Protein AF-A0A4Y8W7F4-F1 (afdb_monomer_lite)

Structure (mmCIF, N/CA/C/O backbone):
data_AF-A0A4Y8W7F4-F1
#
_entry.id   AF-A0A4Y8W7F4-F1
#
loop_
_atom_site.group_PDB
_atom_site.id
_atom_site.type_symbol
_atom_site.label_atom_id
_atom_site.label_alt_id
_atom_site.label_comp_id
_atom_site.label_asym_id
_atom_site.label_entity_id
_atom_site.label_seq_id
_atom_site.pdbx_PDB_ins_code
_atom_site.Cartn_x
_atom_site.Cartn_y
_atom_site.Cartn_z
_atom_site.occupancy
_atom_site.B_iso_or_equiv
_atom_site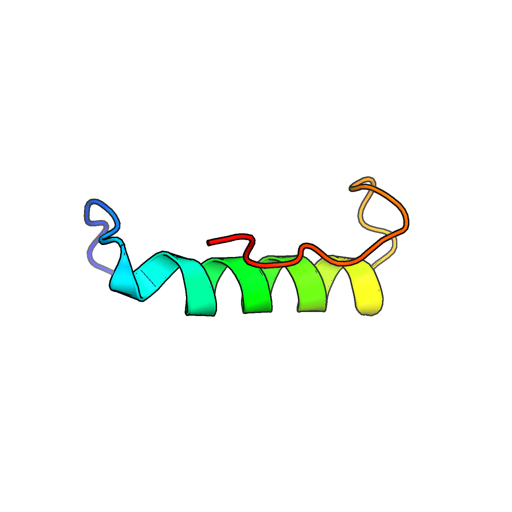.auth_seq_id
_atom_site.auth_comp_id
_atom_site.auth_asym_id
_atom_site.auth_atom_id
_atom_site.pdbx_PDB_model_num
ATOM 1 N N . MET A 1 1 ? -9.185 -15.895 -2.012 1.00 69.50 1 MET A N 1
ATOM 2 C CA . MET A 1 1 ? -8.638 -14.612 -1.529 1.00 69.50 1 MET A CA 1
ATOM 3 C C . MET A 1 1 ? -9.827 -13.699 -1.323 1.00 69.50 1 MET A C 1
ATOM 5 O O . MET A 1 1 ? -10.505 -13.403 -2.296 1.00 69.50 1 MET A O 1
ATOM 9 N N . GLU A 1 2 ? -10.141 -13.367 -0.074 1.00 87.88 2 GLU A N 1
ATOM 10 C CA . GLU A 1 2 ? -11.288 -12.513 0.255 1.00 87.88 2 GLU A CA 1
ATOM 11 C C . GLU A 1 2 ? -10.901 -11.049 0.023 1.00 87.88 2 GLU A C 1
ATOM 13 O O . GLU A 1 2 ? -9.947 -10.556 0.628 1.00 87.88 2 GLU A O 1
ATOM 18 N N . ILE A 1 3 ? -11.616 -10.359 -0.866 1.00 90.25 3 ILE A N 1
ATOM 19 C CA . ILE A 1 3 ? -11.447 -8.918 -1.074 1.00 90.25 3 ILE A CA 1
ATOM 20 C C . ILE A 1 3 ? -12.341 -8.206 -0.062 1.00 90.25 3 ILE A C 1
ATOM 22 O O . ILE A 1 3 ? -13.546 -8.444 -0.014 1.00 90.25 3 ILE A O 1
ATOM 26 N N . ARG A 1 4 ? -11.754 -7.319 0.743 1.00 94.38 4 ARG A N 1
ATOM 27 C CA . ARG A 1 4 ? -12.472 -6.520 1.741 1.00 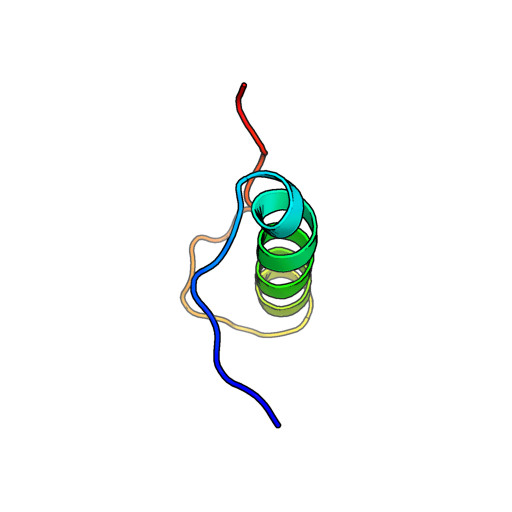94.38 4 ARG A CA 1
ATOM 28 C C . ARG A 1 4 ? -12.128 -5.044 1.616 1.00 94.38 4 ARG A C 1
ATOM 30 O O . ARG A 1 4 ? -11.085 -4.687 1.075 1.00 94.38 4 ARG A O 1
ATOM 37 N N . VAL A 1 5 ? -12.971 -4.199 2.200 1.00 93.81 5 VAL A N 1
ATOM 38 C CA . VAL A 1 5 ? -12.657 -2.778 2.384 1.00 93.81 5 VAL A CA 1
ATOM 39 C C . VAL A 1 5 ? -11.463 -2.638 3.339 1.00 93.81 5 VAL A C 1
ATOM 41 O O . VAL A 1 5 ? -11.378 -3.340 4.357 1.00 93.81 5 VAL A O 1
ATOM 44 N N . GLY A 1 6 ? -10.528 -1.755 2.984 1.00 90.69 6 GLY A N 1
ATOM 45 C CA . GLY A 1 6 ? -9.366 -1.414 3.803 1.00 90.69 6 GLY A CA 1
ATOM 46 C C . GLY A 1 6 ? -9.760 -0.650 5.068 1.00 90.69 6 GLY A C 1
ATOM 47 O O . GLY A 1 6 ? -10.710 0.130 5.077 1.00 90.69 6 GLY A O 1
ATOM 48 N N . LYS A 1 7 ? -9.031 -0.890 6.150 1.00 94.75 7 LYS A N 1
ATOM 49 C CA . LYS A 1 7 ? -9.104 -0.159 7.416 1.00 94.75 7 LYS A CA 1
ATOM 50 C C . LYS A 1 7 ? -7.908 0.780 7.513 1.00 94.75 7 LYS A C 1
ATOM 52 O O . LYS A 1 7 ? -6.896 0.563 6.855 1.00 94.75 7 LYS A O 1
ATOM 57 N N . LEU A 1 8 ? -7.981 1.762 8.410 1.00 92.38 8 LEU A N 1
ATOM 58 C CA . LEU A 1 8 ? -6.861 2.675 8.666 1.00 92.38 8 LEU A CA 1
ATOM 59 C C . LEU A 1 8 ? -5.573 1.926 9.057 1.00 92.38 8 LEU A C 1
ATOM 61 O O . LEU A 1 8 ? -4.491 2.290 8.621 1.00 92.38 8 LEU A O 1
ATOM 65 N N . SER A 1 9 ? -5.694 0.820 9.797 1.00 92.81 9 SER A N 1
ATOM 66 C CA . SER A 1 9 ? -4.559 -0.041 10.158 1.00 92.81 9 SER A CA 1
ATOM 67 C C . SER A 1 9 ? -3.856 -0.687 8.960 1.00 92.81 9 SER A C 1
ATOM 69 O O . SER A 1 9 ? -2.716 -1.116 9.091 1.00 92.81 9 SER A O 1
ATOM 71 N N . ASP A 1 10 ? -4.528 -0.794 7.811 1.00 92.81 10 ASP A N 1
ATOM 72 C CA . ASP A 1 10 ? -3.949 -1.384 6.602 1.00 92.81 10 ASP A CA 1
ATOM 73 C C . ASP A 1 10 ? -3.113 -0.377 5.811 1.00 92.81 10 ASP A C 1
ATOM 75 O O . ASP A 1 10 ? -2.308 -0.792 4.981 1.00 92.81 10 ASP A O 1
ATOM 79 N N . VAL A 1 11 ? -3.283 0.929 6.063 1.00 91.56 11 VAL A N 1
ATOM 80 C CA . VAL A 1 11 ? -2.575 1.995 5.338 1.00 91.56 11 VAL A CA 1
ATOM 81 C C . VAL A 1 11 ? -1.072 1.773 5.401 1.00 91.56 11 VAL A C 1
ATOM 83 O O . VAL A 1 11 ? -0.416 1.876 4.374 1.00 91.56 11 VAL A O 1
ATOM 86 N N . ALA A 1 12 ? -0.540 1.363 6.556 1.00 91.44 12 ALA A N 1
ATOM 87 C CA . ALA A 1 12 ? 0.888 1.122 6.691 1.00 91.44 12 ALA A CA 1
ATOM 88 C C . ALA A 1 12 ? 1.403 0.003 5.782 1.00 91.44 12 ALA A C 1
ATOM 90 O O . ALA A 1 12 ? 2.317 0.223 4.994 1.00 91.44 12 ALA A O 1
ATOM 91 N N . ALA A 1 13 ? 0.754 -1.161 5.819 1.00 91.69 13 ALA A N 1
ATOM 92 C CA . ALA A 1 13 ? 1.133 -2.287 4.973 1.00 91.69 13 ALA A CA 1
ATOM 93 C C . ALA A 1 13 ? 0.952 -1.973 3.477 1.00 91.69 13 ALA A C 1
ATOM 95 O O . ALA A 1 1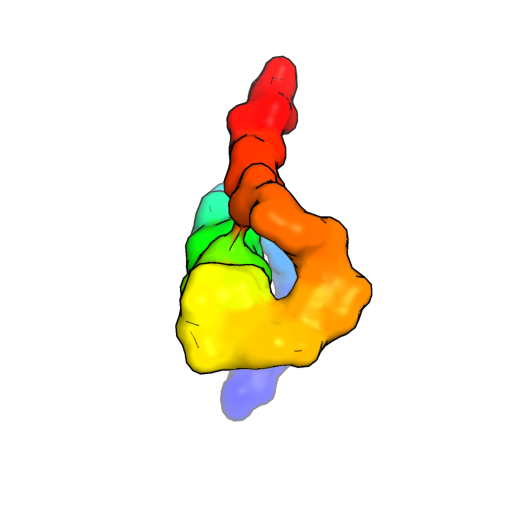3 ? 1.731 -2.431 2.646 1.00 91.69 13 ALA A O 1
ATOM 96 N N . ILE A 1 14 ? -0.067 -1.185 3.123 1.00 91.38 14 ILE A N 1
ATOM 97 C CA . ILE A 1 14 ? -0.288 -0.731 1.748 1.00 91.38 14 ILE A CA 1
ATOM 98 C C . ILE A 1 14 ? 0.848 0.205 1.310 1.00 91.38 14 ILE A C 1
ATOM 100 O O . ILE A 1 14 ? 1.412 0.003 0.235 1.00 91.38 14 ILE A O 1
ATOM 104 N N . THR A 1 15 ? 1.222 1.182 2.140 1.00 90.88 15 THR A N 1
ATOM 105 C CA . THR A 1 15 ? 2.340 2.101 1.879 1.00 90.88 15 THR A CA 1
ATOM 106 C C . THR A 1 15 ? 3.657 1.353 1.693 1.00 90.88 15 THR A C 1
ATOM 108 O O . THR A 1 15 ? 4.385 1.643 0.745 1.00 90.88 15 THR A O 1
ATOM 111 N N . ASP A 1 16 ? 3.937 0.349 2.525 1.00 91.12 16 ASP A N 1
ATOM 112 C CA . ASP A 1 16 ? 5.149 -0.470 2.409 1.00 91.12 16 ASP A CA 1
ATOM 113 C C . ASP A 1 16 ? 5.225 -1.188 1.055 1.00 91.12 16 ASP A C 1
ATOM 115 O O . ASP A 1 16 ? 6.279 -1.217 0.420 1.00 91.12 16 ASP A O 1
ATOM 119 N N . ILE A 1 17 ? 4.095 -1.717 0.568 1.00 90.12 17 ILE A N 1
ATOM 120 C CA . ILE A 1 17 ? 4.017 -2.353 -0.754 1.00 90.12 17 ILE A CA 1
ATOM 121 C C . ILE A 1 17 ? 4.345 -1.339 -1.855 1.00 90.12 17 ILE A C 1
ATOM 123 O O . ILE A 1 17 ? 5.143 -1.641 -2.742 1.00 90.12 17 ILE A O 1
ATOM 127 N N . PHE A 1 18 ? 3.758 -0.141 -1.811 1.00 87.12 18 PHE A N 1
ATOM 128 C CA . PHE A 1 18 ? 4.037 0.896 -2.808 1.00 87.12 18 PHE A CA 1
ATOM 129 C C . PHE A 1 18 ? 5.506 1.324 -2.792 1.00 87.12 18 PHE A C 1
ATOM 131 O O . PHE A 1 18 ? 6.131 1.369 -3.851 1.00 87.12 18 PHE A O 1
ATOM 138 N N . ASN A 1 19 ? 6.073 1.561 -1.609 1.00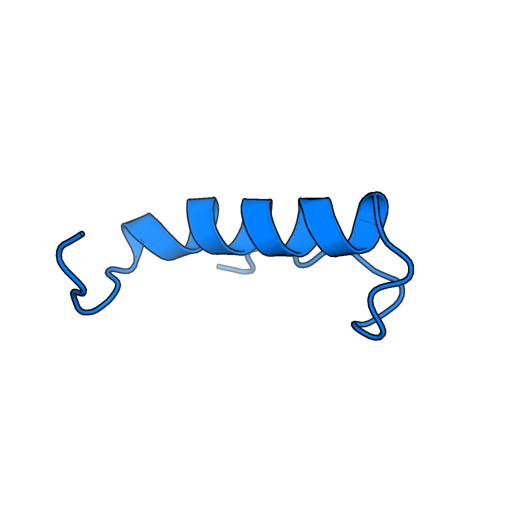 87.81 19 ASN A N 1
ATOM 139 C CA . ASN A 1 19 ? 7.473 1.953 -1.456 1.00 87.81 19 ASN A CA 1
ATOM 140 C C . ASN A 1 19 ? 8.433 0.869 -1.951 1.00 87.81 19 ASN A C 1
ATOM 142 O O . ASN A 1 19 ? 9.392 1.186 -2.651 1.00 87.81 19 ASN A O 1
ATOM 146 N N . PHE A 1 20 ? 8.135 -0.407 -1.685 1.00 88.94 20 PHE A N 1
ATOM 147 C CA . PHE A 1 20 ? 8.901 -1.519 -2.241 1.00 88.94 20 PHE A CA 1
ATOM 148 C C . PHE A 1 20 ? 8.950 -1.458 -3.774 1.00 88.94 20 PHE A C 1
ATOM 150 O O . PHE A 1 20 ? 10.028 -1.579 -4.354 1.00 88.94 20 PHE A O 1
ATOM 157 N N . TYR A 1 21 ? 7.815 -1.226 -4.441 1.00 86.19 21 TYR A N 1
ATOM 158 C CA . TYR A 1 21 ? 7.786 -1.115 -5.902 1.00 86.19 21 TYR A CA 1
ATOM 159 C C . TYR A 1 21 ? 8.478 0.147 -6.425 1.00 86.19 21 TYR A C 1
ATOM 161 O O . TYR A 1 21 ? 9.125 0.062 -7.465 1.00 86.19 21 TYR A O 1
ATOM 169 N N . ILE A 1 22 ? 8.383 1.283 -5.733 1.00 84.56 22 ILE A N 1
ATOM 170 C CA . ILE A 1 22 ? 9.108 2.511 -6.102 1.00 84.56 22 ILE A CA 1
ATOM 171 C C . ILE A 1 22 ? 10.625 2.279 -6.055 1.00 84.56 22 ILE A C 1
ATOM 173 O O . ILE A 1 22 ? 11.335 2.677 -6.970 1.00 84.56 22 ILE A O 1
ATOM 177 N N . GLU A 1 23 ? 11.122 1.596 -5.024 1.00 84.62 23 GLU A N 1
ATOM 178 C CA . GLU A 1 23 ? 12.557 1.336 -4.858 1.00 84.62 23 GLU A CA 1
ATOM 179 C C . GLU A 1 23 ? 13.080 0.249 -5.811 1.00 84.62 23 GLU A C 1
ATOM 181 O O . GLU A 1 23 ? 14.179 0.360 -6.354 1.00 84.62 23 GLU A O 1
ATOM 186 N N . HIS A 1 24 ? 12.304 -0.817 -6.019 1.00 83.69 24 HIS A N 1
ATOM 187 C CA . HIS A 1 24 ? 12.787 -2.030 -6.690 1.00 83.69 24 HIS A CA 1
ATOM 188 C C . HIS A 1 24 ? 12.348 -2.150 -8.149 1.00 83.69 24 HIS A C 1
ATOM 190 O O . HIS A 1 24 ? 12.768 -3.072 -8.852 1.00 83.69 24 HIS A O 1
ATOM 196 N N . THR A 1 25 ? 11.494 -1.252 -8.630 1.00 72.31 25 THR A N 1
ATOM 197 C CA . THR A 1 25 ? 11.065 -1.233 -10.027 1.00 72.31 25 THR A CA 1
ATOM 198 C C . THR A 1 25 ? 11.148 0.188 -10.568 1.00 72.31 25 THR A C 1
ATOM 200 O O . THR A 1 25 ? 11.011 1.142 -9.815 1.00 72.31 25 THR A O 1
ATOM 203 N N . ASN A 1 26 ? 11.319 0.358 -11.885 1.00 66.00 26 ASN A N 1
ATOM 204 C CA . ASN A 1 26 ? 11.121 1.658 -12.549 1.00 66.00 26 ASN A CA 1
ATOM 205 C C . ASN A 1 26 ? 9.619 2.010 -12.585 1.00 66.00 26 ASN A C 1
ATOM 207 O O . ASN A 1 26 ? 9.052 2.282 -13.650 1.00 66.00 26 ASN A O 1
ATOM 211 N N . ALA A 1 27 ? 8.936 1.894 -11.446 1.00 63.44 27 ALA A N 1
ATOM 212 C CA . ALA A 1 27 ? 7.545 2.254 -11.319 1.00 63.44 27 ALA A CA 1
ATOM 213 C C . ALA A 1 27 ? 7.443 3.743 -11.648 1.00 63.44 27 ALA A C 1
ATOM 215 O O . ALA A 1 27 ? 8.141 4.560 -11.068 1.00 63.44 27 ALA A O 1
ATOM 216 N N . ARG A 1 28 ? 6.567 4.109 -12.587 1.00 66.06 28 ARG A N 1
ATOM 217 C CA . ARG A 1 28 ? 6.324 5.507 -12.992 1.00 66.06 28 ARG A CA 1
ATOM 218 C C . ARG A 1 28 ? 5.660 6.368 -11.904 1.00 66.06 28 ARG A C 1
ATOM 220 O O . ARG A 1 28 ? 5.185 7.461 -12.203 1.00 66.06 28 ARG A O 1
ATOM 227 N N . PHE A 1 29 ? 5.556 5.844 -10.688 1.00 61.00 29 PHE A N 1
ATOM 228 C CA . PHE A 1 29 ? 5.164 6.618 -9.523 1.00 61.00 29 PHE A CA 1
ATOM 229 C C . PHE A 1 29 ? 6.359 7.490 -9.130 1.00 61.00 29 PHE A C 1
ATOM 231 O O . PHE A 1 29 ? 7.486 7.168 -9.487 1.00 61.00 29 PHE A O 1
ATOM 238 N N . GLU A 1 30 ? 6.083 8.640 -8.526 1.00 58.12 30 GLU A N 1
ATOM 239 C CA . GLU A 1 30 ? 7.062 9.678 -8.191 1.00 58.12 30 GLU A CA 1
ATOM 240 C C . GLU A 1 30 ? 8.404 9.104 -7.707 1.00 58.12 30 GLU A C 1
ATOM 242 O O . GLU A 1 30 ? 8.434 8.091 -7.012 1.00 58.12 30 GLU A O 1
ATOM 247 N N . GLU A 1 31 ? 9.519 9.759 -8.048 1.00 63.97 31 GLU A N 1
ATOM 248 C CA . GLU A 1 31 ? 10.895 9.326 -7.725 1.00 63.97 31 GLU A CA 1
ATOM 249 C C . GLU A 1 31 ? 11.191 9.238 -6.204 1.00 63.97 31 GLU A C 1
ATOM 251 O O . GLU A 1 31 ? 12.339 9.066 -5.795 1.00 63.97 31 GLU A O 1
ATOM 256 N N . GLN A 1 32 ? 10.171 9.370 -5.351 1.00 74.75 32 GLN A N 1
ATOM 257 C CA . GLN A 1 32 ? 10.248 9.463 -3.903 1.00 74.75 32 GLN A CA 1
ATOM 258 C C . GLN A 1 32 ? 9.261 8.501 -3.222 1.00 74.75 32 GLN A C 1
ATOM 260 O O . GLN A 1 32 ? 8.109 8.358 -3.624 1.00 74.75 32 GLN A O 1
ATOM 265 N N . ALA A 1 33 ? 9.715 7.882 -2.128 1.00 81.31 33 ALA A N 1
ATOM 266 C CA . ALA A 1 33 ? 8.892 7.038 -1.271 1.00 81.31 33 ALA A CA 1
ATOM 267 C C . ALA A 1 33 ? 7.779 7.833 -0.566 1.00 81.31 33 ALA A C 1
ATOM 269 O O . ALA A 1 33 ? 7.995 8.940 -0.064 1.00 81.31 33 ALA A O 1
ATOM 270 N N . PHE A 1 34 ? 6.600 7.225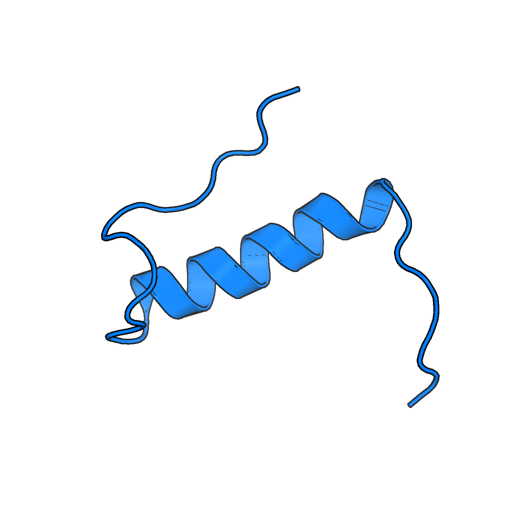 -0.457 1.00 84.38 34 PHE A N 1
ATOM 271 C CA . PHE A 1 34 ? 5.494 7.755 0.325 1.00 84.38 34 PHE A CA 1
ATOM 272 C C . PHE A 1 34 ? 5.827 7.745 1.817 1.00 84.38 34 PHE A C 1
ATOM 274 O O . PHE A 1 34 ? 6.284 6.738 2.369 1.00 84.38 34 PHE A O 1
ATOM 281 N N . THR A 1 35 ? 5.517 8.851 2.486 1.00 82.38 35 THR A N 1
ATOM 282 C CA . THR A 1 35 ? 5.539 8.970 3.943 1.00 82.38 35 THR A CA 1
ATOM 283 C C . THR A 1 35 ? 4.115 8.933 4.482 1.00 82.38 35 THR A C 1
ATOM 285 O O . THR A 1 35 ? 3.196 9.492 3.888 1.00 82.38 35 THR A O 1
ATOM 288 N N . GLN A 1 36 ? 3.914 8.275 5.623 1.00 76.94 36 GLN A N 1
ATOM 289 C CA . GLN A 1 36 ? 2.657 8.395 6.360 1.00 76.94 36 GLN A CA 1
ATOM 290 C C . GLN A 1 36 ? 2.693 9.722 7.120 1.00 76.94 36 GLN A C 1
ATOM 292 O O . GLN A 1 36 ? 3.285 9.804 8.194 1.00 76.94 36 GLN A O 1
ATOM 297 N N . GLU A 1 37 ? 2.126 10.774 6.534 1.00 67.69 37 GLU A N 1
ATOM 298 C CA . GLU A 1 37 ? 1.818 11.992 7.282 1.00 67.69 37 GLU A CA 1
ATOM 299 C C . GLU A 1 37 ? 0.559 11.733 8.120 1.00 67.69 37 GLU A C 1
ATOM 301 O O . GLU A 1 37 ? -0.476 11.331 7.586 1.00 67.69 37 GLU A O 1
ATOM 306 N N . ASN A 1 38 ? 0.689 11.896 9.439 1.00 55.59 38 ASN A N 1
ATOM 307 C CA . ASN A 1 38 ? -0.432 11.892 10.382 1.00 55.59 38 ASN A CA 1
ATOM 308 C C . ASN A 1 38 ? -1.104 13.263 10.417 1.00 55.59 38 ASN A C 1
ATOM 310 O O . ASN A 1 38 ? -0.359 14.260 10.558 1.00 55.59 38 ASN A O 1
#

Secondary structure (DSSP, 8-state):
----PPPGGGHHHHHHHHHHHHHHS--SS-SSPPP---

Sequence (38 aa):
MEIRVGKLSDVAAITDIFNFYIEHTNARFEEQAFTQEN

Radius of gyration: 11.65 Å; chains: 1; bounding box: 25×27×23 Å

Foldseek 3Di:
DDDDDDDPVCVVVVQVVVQCCLVPHVPVPDVDRDD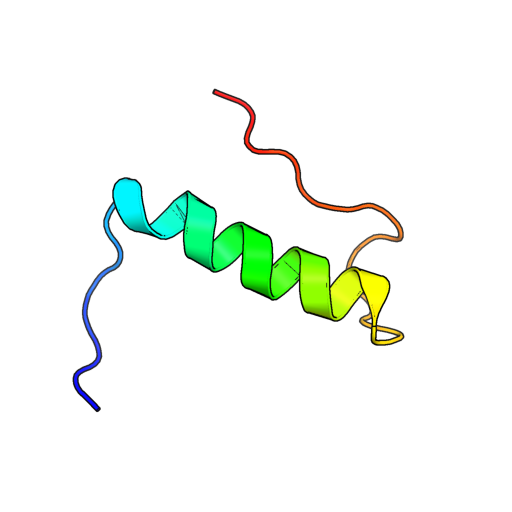PDD

pLDDT: mean 81.96, std 11.62, range [55.59, 94.75]

Organism: NCBI:txid2499078